Protein AF-A0A924E964-F1 (afdb_monomer_lite)

Foldseek 3Di:
DDVVVVVVLVVVVVVLCVVLVVVLVVLLVVLVVVLVVVCVVVVPPPPVVSVVSVVVSVVVSCVVSVVSSVVSVVVSVVVVCVVVVDDDPDPDD

Secondary structure (DSSP, 8-state):
--HHHHHHHHHHHHHHHHHHHHHHHHHHHHHHHHHHHHHHHTT---HHHHHHHHHHHHHHHHHHHHHHHHHHHHHHHHHHHHHTT--PPP---

Radius of gyration: 20.07 Å; chains: 1; bounding box: 39×34×53 Å

Structure (mmCIF, N/CA/C/O backbone):
data_AF-A0A924E964-F1
#
_entry.id   AF-A0A924E964-F1
#
loop_
_atom_site.group_PDB
_atom_site.id
_atom_site.type_symbol
_atom_site.label_atom_id
_atom_site.label_alt_id
_atom_site.label_comp_id
_atom_site.label_asym_id
_atom_site.label_entity_id
_atom_site.label_seq_id
_atom_site.pdbx_PDB_ins_code
_atom_site.Cartn_x
_atom_site.Cartn_y
_atom_site.Cartn_z
_atom_site.occupancy
_atom_site.B_iso_or_equiv
_atom_site.auth_seq_id
_atom_site.auth_comp_id
_atom_site.auth_asym_id
_atom_site.auth_atom_id
_atom_site.pdbx_PDB_model_num
ATOM 1 N N . MET A 1 1 ? 20.972 2.270 -25.662 1.00 54.31 1 MET A N 1
ATOM 2 C CA . MET A 1 1 ? 19.895 2.813 -24.812 1.00 54.31 1 MET A CA 1
ATOM 3 C C . MET A 1 1 ? 19.730 4.272 -25.182 1.00 54.31 1 MET A C 1
ATOM 5 O O . MET A 1 1 ? 20.542 5.092 -24.773 1.00 54.31 1 MET A O 1
ATOM 9 N N . SER A 1 2 ? 18.778 4.560 -26.062 1.00 77.62 2 SER A N 1
ATOM 10 C CA . SER A 1 2 ? 18.465 5.921 -26.495 1.00 77.62 2 SER A CA 1
ATOM 11 C C . SER A 1 2 ? 17.751 6.669 -25.362 1.00 77.62 2 SER A C 1
ATOM 13 O O . SER A 1 2 ? 17.049 6.054 -24.557 1.00 77.62 2 SER A O 1
ATOM 15 N N . THR A 1 3 ? 17.904 7.991 -25.278 1.00 81.75 3 THR A N 1
ATOM 16 C CA . THR A 1 3 ? 17.295 8.821 -24.217 1.00 81.75 3 THR A CA 1
ATOM 17 C C . THR A 1 3 ? 15.764 8.713 -24.189 1.00 81.75 3 THR A C 1
ATOM 19 O O . THR A 1 3 ? 15.155 8.793 -23.126 1.00 81.75 3 THR A O 1
ATOM 22 N N . GLU A 1 4 ? 15.151 8.465 -25.348 1.00 83.44 4 GLU A N 1
ATOM 23 C CA . GLU A 1 4 ? 13.719 8.180 -25.522 1.00 83.44 4 GLU A CA 1
ATOM 24 C C . GLU A 1 4 ? 13.256 6.928 -24.755 1.00 83.44 4 GLU A C 1
ATOM 26 O O . GLU A 1 4 ? 12.245 6.973 -24.060 1.00 83.44 4 GLU A O 1
ATOM 31 N N . THR A 1 5 ? 14.040 5.844 -24.780 1.00 80.38 5 THR A N 1
ATOM 32 C CA . THR A 1 5 ? 13.727 4.592 -24.074 1.00 80.38 5 THR A CA 1
ATOM 33 C C . THR A 1 5 ? 13.775 4.800 -22.560 1.00 80.38 5 THR A C 1
ATOM 35 O O . THR A 1 5 ? 12.937 4.296 -21.818 1.00 80.38 5 THR A O 1
ATOM 38 N N . LEU A 1 6 ? 14.741 5.598 -22.095 1.00 82.69 6 LEU A N 1
ATOM 39 C CA . LEU A 1 6 ? 14.880 5.980 -20.689 1.00 82.69 6 LEU A CA 1
ATOM 40 C C . LEU A 1 6 ? 13.663 6.779 -20.197 1.00 82.69 6 LEU A C 1
ATOM 42 O O . LEU A 1 6 ? 13.162 6.530 -19.100 1.00 82.69 6 LEU A O 1
ATOM 46 N N . LEU A 1 7 ? 13.170 7.707 -21.021 1.00 88.88 7 LEU A N 1
AT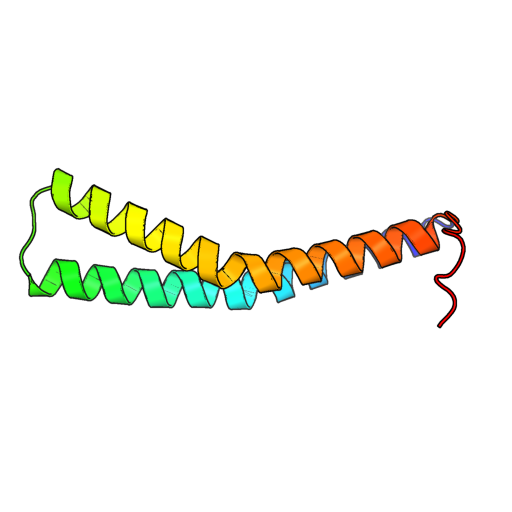OM 47 C CA . LEU A 1 7 ? 11.998 8.519 -20.703 1.00 88.88 7 LEU A CA 1
ATOM 48 C C . LEU A 1 7 ? 10.706 7.686 -20.685 1.00 88.88 7 LEU A C 1
ATOM 50 O O . LEU A 1 7 ? 9.881 7.870 -19.790 1.00 88.88 7 LEU A O 1
ATOM 54 N N . GLU A 1 8 ? 10.547 6.734 -21.609 1.00 87.38 8 GLU A N 1
ATOM 55 C CA . GLU A 1 8 ? 9.419 5.791 -21.601 1.00 87.38 8 GLU A CA 1
ATOM 56 C C . GLU A 1 8 ? 9.389 4.927 -20.336 1.00 87.38 8 GLU A C 1
ATOM 58 O O . GLU A 1 8 ? 8.338 4.800 -19.701 1.00 87.38 8 GLU A O 1
ATOM 63 N N . PHE A 1 9 ? 10.533 4.367 -19.929 1.00 85.31 9 PHE A N 1
ATOM 64 C CA . PHE A 1 9 ? 10.620 3.578 -18.698 1.00 85.31 9 PHE A CA 1
ATOM 65 C C . PHE A 1 9 ? 10.317 4.416 -17.456 1.00 85.31 9 PHE A C 1
ATOM 67 O O . PHE A 1 9 ? 9.599 3.952 -16.569 1.00 85.31 9 PHE A O 1
ATOM 74 N N . ALA A 1 10 ? 10.804 5.658 -17.400 1.00 85.81 10 ALA A N 1
ATOM 75 C CA . ALA A 1 10 ? 10.482 6.575 -16.311 1.00 85.81 10 ALA A CA 1
ATOM 76 C C . ALA A 1 10 ? 8.975 6.878 -16.250 1.00 85.81 10 ALA A C 1
ATOM 78 O O . ALA A 1 10 ? 8.378 6.841 -15.173 1.00 85.81 10 ALA A O 1
ATOM 79 N N . HIS A 1 11 ? 8.337 7.118 -17.400 1.00 90.56 11 HIS A N 1
ATOM 80 C CA . HIS A 1 11 ? 6.899 7.370 -17.474 1.00 90.56 11 HIS A CA 1
ATOM 81 C C . HIS A 1 11 ? 6.074 6.148 -17.044 1.00 90.56 11 HIS A C 1
ATOM 83 O O . HIS A 1 11 ? 5.169 6.272 -16.216 1.00 90.56 11 HIS A O 1
ATOM 89 N N . ARG A 1 12 ? 6.419 4.953 -17.542 1.00 86.81 12 ARG A N 1
ATOM 90 C CA . ARG A 1 12 ? 5.783 3.693 -17.123 1.00 86.81 12 ARG A CA 1
ATOM 91 C C . ARG A 1 12 ? 5.975 3.414 -15.638 1.00 86.81 12 ARG A C 1
ATOM 93 O O . ARG A 1 12 ? 5.014 3.029 -14.981 1.00 86.81 12 ARG A O 1
ATOM 100 N N . GLY A 1 13 ? 7.172 3.641 -15.100 1.00 85.81 13 GLY A N 1
ATOM 101 C CA . GLY A 1 13 ? 7.450 3.482 -13.673 1.00 85.81 13 GLY A CA 1
ATOM 102 C C . GLY A 1 13 ? 6.597 4.412 -12.810 1.00 85.81 13 GLY A C 1
ATOM 103 O O . GLY A 1 13 ? 6.033 3.979 -11.806 1.00 85.81 13 GLY A O 1
ATOM 104 N N . LEU A 1 14 ? 6.425 5.669 -13.235 1.00 88.19 14 LEU A N 1
ATOM 105 C CA . LEU A 1 14 ? 5.561 6.630 -12.548 1.00 88.19 14 LEU A CA 1
ATOM 106 C C . LEU A 1 14 ? 4.084 6.202 -12.587 1.00 88.19 14 LEU A C 1
ATOM 108 O O . LEU A 1 14 ? 3.398 6.249 -11.566 1.00 88.19 14 LEU A O 1
ATOM 112 N N . LEU A 1 15 ? 3.598 5.748 -13.747 1.00 89.31 15 LEU A N 1
ATOM 113 C CA . LEU A 1 15 ? 2.233 5.236 -13.900 1.00 89.31 15 LEU A CA 1
ATOM 114 C C . LEU A 1 15 ? 1.992 3.973 -13.077 1.00 89.31 15 LEU A C 1
ATOM 116 O O . LEU A 1 15 ? 0.927 3.834 -12.479 1.00 89.31 15 LEU A O 1
ATOM 120 N N . LEU A 1 16 ? 2.971 3.072 -13.012 1.00 86.31 16 LEU A N 1
ATOM 121 C CA . LEU A 1 16 ? 2.895 1.885 -12.174 1.00 86.31 16 LEU A CA 1
ATOM 122 C C . LEU A 1 16 ? 2.822 2.273 -10.698 1.00 86.31 16 LEU A C 1
ATOM 124 O O . LEU A 1 16 ? 1.945 1.788 -9.992 1.00 86.31 16 LEU A O 1
ATOM 128 N N . ALA A 1 17 ? 3.682 3.185 -10.239 1.00 85.00 17 ALA A N 1
ATOM 129 C CA . ALA A 1 17 ? 3.640 3.683 -8.866 1.00 85.00 17 ALA A CA 1
ATOM 130 C C . ALA A 1 17 ? 2.277 4.316 -8.532 1.00 85.00 17 ALA A C 1
ATOM 132 O O . ALA A 1 17 ? 1.729 4.087 -7.451 1.00 85.00 17 ALA A O 1
ATOM 133 N N . LEU A 1 18 ? 1.682 5.054 -9.473 1.00 86.56 18 LEU A N 1
ATOM 134 C CA . LEU A 1 18 ? 0.338 5.611 -9.325 1.00 86.56 18 LEU A CA 1
ATOM 135 C C . LEU A 1 18 ? -0.731 4.510 -9.221 1.00 86.56 18 LEU A C 1
ATOM 137 O O . LEU A 1 18 ? -1.537 4.513 -8.292 1.00 86.56 18 LEU A O 1
ATOM 141 N N . TRP A 1 19 ? -0.716 3.538 -10.132 1.00 84.75 19 TRP A N 1
ATOM 142 C CA . TRP A 1 19 ? -1.685 2.438 -10.161 1.00 84.75 19 TRP A CA 1
ATOM 143 C C . TRP A 1 19 ? -1.587 1.502 -8.962 1.00 84.75 19 TRP A C 1
ATOM 145 O O . TRP A 1 19 ? -2.600 0.994 -8.498 1.00 84.75 19 TRP A O 1
ATOM 155 N N . VAL A 1 20 ? -0.378 1.283 -8.456 1.00 83.69 20 VAL A N 1
ATOM 156 C CA . VAL A 1 20 ? -0.094 0.414 -7.311 1.00 83.69 20 VAL A CA 1
ATOM 157 C C . VAL A 1 20 ? -0.410 1.123 -5.988 1.00 83.69 20 VAL A C 1
ATOM 159 O O . VAL A 1 20 ? -0.896 0.500 -5.037 1.00 83.69 20 VAL A O 1
ATOM 162 N N . SER A 1 21 ? -0.193 2.440 -5.918 1.00 81.75 21 SER A N 1
ATOM 163 C CA . SER A 1 21 ? -0.527 3.228 -4.728 1.00 81.75 21 SER A CA 1
ATOM 164 C C . SER A 1 21 ? -2.031 3.451 -4.567 1.00 81.75 21 SER A C 1
ATOM 166 O O . SER A 1 21 ? -2.508 3.394 -3.440 1.00 81.75 21 SER A O 1
ATOM 168 N N . LEU A 1 22 ? -2.801 3.618 -5.647 1.00 85.88 22 LEU A N 1
ATOM 169 C CA . LEU A 1 22 ? -4.259 3.809 -5.596 1.00 85.88 22 LEU A CA 1
ATOM 170 C C . LEU A 1 22 ? -5.022 2.779 -4.728 1.00 85.88 22 LEU A C 1
ATOM 172 O O . LEU A 1 22 ? -5.692 3.196 -3.779 1.00 85.88 22 LEU A O 1
ATOM 176 N N . PRO A 1 23 ? -4.936 1.456 -4.980 1.00 80.12 23 PRO A N 1
ATOM 177 C CA . PRO A 1 23 ? -5.640 0.453 -4.180 1.00 80.12 23 PRO A CA 1
ATOM 178 C C . PRO A 1 23 ? -5.096 0.374 -2.749 1.00 80.12 23 PRO A C 1
ATOM 180 O O . PRO A 1 23 ? -5.857 0.154 -1.809 1.00 80.12 23 PRO A O 1
ATOM 183 N N . THR A 1 24 ? -3.798 0.615 -2.567 1.00 81.56 24 THR A N 1
ATOM 184 C CA . THR A 1 24 ? -3.146 0.624 -1.251 1.00 81.56 24 THR A CA 1
ATOM 185 C C . THR A 1 24 ? -3.644 1.783 -0.388 1.00 81.56 24 THR A C 1
ATOM 187 O O . THR A 1 24 ? -4.002 1.589 0.772 1.00 81.56 24 THR A O 1
ATOM 190 N N . VAL A 1 25 ? -3.725 2.985 -0.962 1.00 84.50 25 VAL A N 1
ATOM 191 C CA . VAL A 1 25 ? -4.244 4.187 -0.301 1.00 84.50 25 VAL A CA 1
ATOM 192 C C . VAL A 1 25 ? -5.732 4.028 -0.002 1.00 84.50 25 VAL A C 1
ATOM 194 O O . VAL A 1 25 ? -6.165 4.365 1.098 1.00 84.50 25 VAL A O 1
ATOM 197 N N . ALA A 1 26 ? -6.511 3.460 -0.927 1.00 86.06 26 ALA A N 1
ATOM 198 C CA . ALA A 1 26 ? -7.922 3.166 -0.695 1.00 86.06 26 ALA A CA 1
ATOM 199 C C . ALA A 1 26 ? -8.120 2.171 0.463 1.00 86.06 26 ALA A C 1
ATOM 201 O O . ALA A 1 26 ? -8.923 2.427 1.360 1.00 86.06 26 ALA A O 1
ATOM 202 N N . ALA A 1 27 ? -7.354 1.076 0.500 1.00 83.94 27 ALA A N 1
ATOM 203 C CA . ALA A 1 27 ? -7.397 0.107 1.595 1.00 83.94 27 ALA A CA 1
ATOM 204 C C . ALA A 1 27 ? -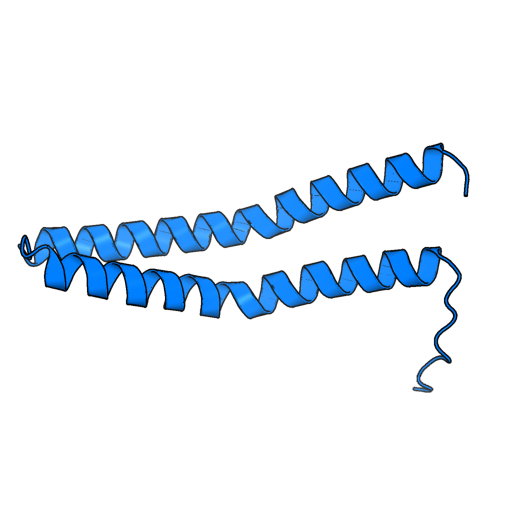7.004 0.740 2.941 1.00 83.94 27 ALA A C 1
ATOM 206 O O . ALA A 1 27 ? -7.681 0.527 3.949 1.00 83.94 27 ALA A O 1
ATOM 207 N N . ALA A 1 28 ? -5.955 1.569 2.952 1.00 82.62 28 ALA A N 1
ATOM 208 C CA . ALA A 1 28 ? -5.528 2.311 4.134 1.00 82.62 28 ALA A CA 1
ATOM 209 C C . ALA A 1 28 ? -6.607 3.284 4.633 1.00 82.62 28 ALA A C 1
ATOM 211 O O . ALA A 1 28 ? -6.859 3.358 5.835 1.00 82.62 28 ALA A O 1
ATOM 212 N N . ALA A 1 29 ? -7.272 3.994 3.718 1.00 86.12 29 ALA A N 1
ATOM 213 C CA . ALA A 1 29 ? -8.352 4.916 4.043 1.00 86.12 29 ALA A CA 1
ATOM 214 C C . ALA A 1 29 ? -9.561 4.185 4.645 1.00 86.12 29 ALA A C 1
ATOM 216 O O . ALA A 1 29 ? -10.050 4.587 5.698 1.00 86.12 29 ALA A O 1
ATOM 217 N N . VAL A 1 30 ? -10.008 3.085 4.029 1.00 86.88 30 VAL A N 1
ATOM 218 C CA . VAL A 1 30 ? -11.137 2.278 4.528 1.00 86.88 30 VAL A CA 1
ATOM 219 C C . VAL A 1 30 ? -10.843 1.722 5.918 1.00 86.88 30 VAL A C 1
ATOM 221 O O . VAL A 1 30 ? -11.666 1.862 6.824 1.00 86.88 30 VAL A O 1
ATOM 224 N N . ALA A 1 31 ? -9.658 1.138 6.112 1.00 83.62 31 ALA A N 1
ATOM 225 C CA . ALA A 1 31 ? -9.250 0.642 7.419 1.00 83.62 31 ALA A CA 1
ATOM 226 C C . ALA A 1 31 ? -9.203 1.782 8.446 1.00 83.62 31 ALA A C 1
ATOM 228 O O . ALA A 1 31 ? -9.815 1.663 9.506 1.00 83.62 31 ALA A O 1
ATOM 229 N N . GLY A 1 32 ? -8.559 2.905 8.103 1.00 82.62 32 GLY A N 1
ATOM 230 C CA . GLY A 1 32 ? -8.472 4.116 8.923 1.00 82.62 32 GLY A CA 1
ATOM 231 C C . GLY A 1 32 ? -9.833 4.609 9.410 1.00 82.62 32 GLY A C 1
ATOM 232 O O . GLY A 1 32 ? -10.011 4.865 10.602 1.00 82.62 32 GLY A O 1
ATOM 233 N N . VAL A 1 33 ? -10.809 4.677 8.502 1.00 85.88 33 VAL A N 1
ATOM 234 C CA . VAL A 1 33 ? -12.192 5.062 8.811 1.00 85.88 33 VAL A CA 1
ATOM 235 C C . VAL A 1 33 ? -12.857 4.049 9.742 1.00 85.88 33 VAL A C 1
ATOM 237 O O . VAL A 1 33 ? -13.471 4.458 10.725 1.00 85.88 33 VAL A O 1
ATOM 240 N N . ALA A 1 34 ? -12.709 2.744 9.493 1.00 85.25 34 ALA A N 1
ATOM 241 C CA . ALA A 1 34 ? -13.296 1.709 10.345 1.00 85.25 34 ALA A CA 1
ATOM 242 C C . ALA A 1 34 ? -12.799 1.807 11.799 1.00 85.25 34 ALA A C 1
ATOM 244 O O . ALA A 1 34 ? -13.589 1.734 12.739 1.00 85.25 34 ALA A O 1
ATOM 245 N N . ILE A 1 35 ? -11.501 2.047 11.996 1.00 79.38 35 ILE A N 1
ATOM 246 C CA . ILE A 1 35 ? -10.913 2.196 13.337 1.00 79.38 35 ILE A CA 1
ATOM 247 C C . ILE A 1 35 ? -11.364 3.492 13.991 1.00 79.38 35 ILE A C 1
ATOM 249 O O . ILE A 1 35 ? -11.661 3.491 15.181 1.00 79.38 35 ILE A O 1
ATOM 253 N N . ALA A 1 36 ? -11.420 4.594 13.236 1.00 81.75 36 ALA A N 1
ATOM 254 C CA . ALA A 1 36 ? -11.920 5.864 13.749 1.00 81.75 36 ALA A CA 1
ATOM 255 C C . ALA A 1 36 ? -13.370 5.723 14.236 1.00 81.75 36 ALA A C 1
ATOM 257 O O . ALA A 1 36 ? -13.712 6.254 15.291 1.00 81.75 36 ALA A O 1
ATOM 258 N N . LEU A 1 37 ? -14.188 4.940 13.522 1.00 86.12 37 LEU A N 1
ATOM 259 C CA . LEU A 1 37 ? -15.549 4.610 13.933 1.00 86.12 37 LEU A CA 1
ATOM 260 C C . LEU A 1 37 ? -15.568 3.820 15.249 1.00 86.12 37 LEU A C 1
ATOM 262 O O . LEU A 1 37 ? -16.278 4.204 16.171 1.00 86.12 37 LEU A O 1
ATOM 266 N N . ILE A 1 38 ? -14.743 2.772 15.368 1.00 81.88 38 ILE A N 1
ATOM 267 C CA . ILE A 1 38 ? -14.636 1.944 16.585 1.00 81.88 38 ILE A CA 1
ATOM 268 C C . ILE A 1 38 ? -14.149 2.775 17.781 1.00 81.88 38 ILE A C 1
ATOM 270 O O . ILE A 1 38 ? -14.677 2.644 18.889 1.00 81.88 38 ILE A O 1
ATOM 274 N N . GLN A 1 39 ? -13.164 3.653 17.569 1.00 71.12 39 GLN A N 1
ATOM 275 C CA . GLN A 1 39 ? -12.672 4.568 18.602 1.00 71.12 39 GLN A CA 1
ATOM 276 C C . GLN A 1 39 ? -13.769 5.549 19.042 1.00 71.12 39 GLN A C 1
ATOM 278 O O . GLN A 1 39 ? -13.931 5.774 20.240 1.00 71.12 39 GLN A O 1
ATOM 283 N N . ALA A 1 40 ? -14.562 6.073 18.100 1.00 81.25 40 ALA A N 1
ATOM 284 C CA . ALA A 1 40 ? -15.655 6.999 18.384 1.00 81.25 40 ALA A CA 1
ATOM 285 C C . ALA A 1 40 ? -16.824 6.340 19.136 1.00 81.25 40 ALA A C 1
ATOM 287 O O . ALA A 1 40 ? -17.324 6.912 20.103 1.00 81.25 40 ALA A O 1
ATOM 288 N N . THR A 1 41 ? -17.249 5.134 18.741 1.00 82.25 41 THR A N 1
ATOM 289 C CA . THR A 1 41 ? -18.388 4.443 19.373 1.00 82.25 41 THR A CA 1
ATOM 290 C C . THR A 1 41 ? -18.069 3.911 20.766 1.00 82.25 41 THR A C 1
ATOM 292 O O . THR A 1 41 ? -18.963 3.825 21.601 1.00 82.25 41 THR A O 1
ATOM 295 N N . THR A 1 42 ? -16.807 3.566 21.036 1.00 80.62 42 THR A N 1
ATOM 296 C CA . THR A 1 42 ? -16.391 2.959 22.317 1.00 80.62 42 THR A CA 1
ATOM 297 C C . THR A 1 42 ? -16.004 4.004 23.374 1.00 80.62 42 THR A C 1
ATOM 299 O O . THR A 1 42 ? -15.692 3.646 24.503 1.00 80.62 42 THR A O 1
ATOM 302 N N . GLN A 1 43 ? -16.007 5.300 23.029 1.00 73.25 43 GLN A N 1
ATOM 303 C CA . GLN A 1 43 ? -15.599 6.405 23.917 1.00 73.25 43 GLN A CA 1
ATOM 304 C C . GLN A 1 43 ? -14.205 6.219 24.558 1.00 73.25 43 GLN A C 1
ATOM 306 O O . GLN A 1 43 ? -13.911 6.770 25.617 1.00 73.25 43 GLN A O 1
ATOM 311 N N . LEU A 1 44 ? -13.315 5.467 23.904 1.00 67.56 44 LEU A N 1
ATOM 312 C CA . LEU A 1 44 ? -11.934 5.264 24.344 1.00 67.56 44 LEU A CA 1
ATOM 313 C C . LEU A 1 44 ? -11.109 6.521 24.022 1.00 67.56 44 LEU A C 1
ATOM 315 O O . LEU A 1 44 ? -10.483 6.616 22.970 1.00 67.56 44 LEU A O 1
ATOM 319 N N . GLN A 1 45 ? -11.122 7.499 24.932 1.00 60.69 45 GLN A N 1
ATOM 320 C CA . GLN A 1 45 ? -10.267 8.700 24.891 1.00 60.69 45 GLN A CA 1
ATOM 321 C C . GLN A 1 45 ? -8.896 8.497 25.558 1.00 60.69 45 GLN A C 1
ATOM 323 O O . GLN A 1 45 ? -8.117 9.441 25.682 1.00 60.69 45 GLN A O 1
ATOM 328 N N . ASP A 1 46 ? -8.577 7.274 25.978 1.00 74.75 46 ASP A N 1
ATOM 329 C CA . ASP A 1 46 ? -7.283 6.959 26.571 1.00 74.75 46 ASP A CA 1
ATOM 330 C C . ASP A 1 46 ? -6.210 6.874 25.469 1.00 74.75 46 ASP A C 1
ATOM 332 O O . ASP A 1 46 ? -6.235 5.972 24.619 1.00 74.75 46 ASP A O 1
ATOM 336 N N . GLN A 1 47 ? -5.284 7.844 25.445 1.00 61.09 47 GLN A N 1
ATOM 337 C CA . GLN A 1 47 ? -4.281 7.984 24.378 1.00 61.09 47 GLN A CA 1
ATOM 338 C C . GLN A 1 47 ? -3.458 6.705 24.171 1.00 61.09 47 GLN A C 1
ATOM 340 O O . GLN A 1 47 ? -3.090 6.391 23.039 1.00 61.09 47 GLN A O 1
ATOM 345 N N . THR A 1 48 ? -3.218 5.935 25.233 1.00 79.19 48 THR A N 1
ATOM 346 C CA . THR A 1 48 ? -2.424 4.7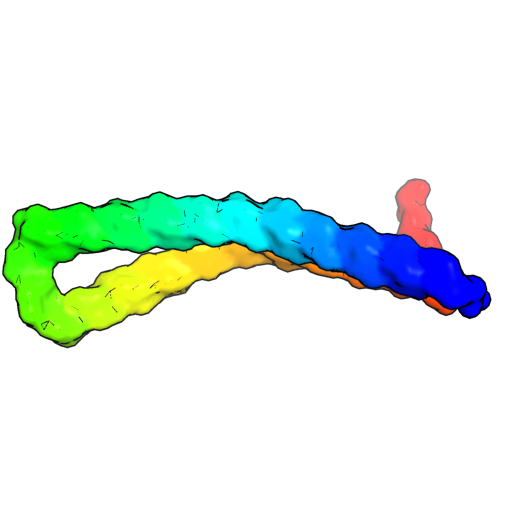01 25.180 1.00 79.19 48 THR A CA 1
ATOM 347 C C . THR A 1 48 ? -3.132 3.605 24.380 1.00 79.19 48 THR A C 1
ATOM 349 O O . THR A 1 48 ? -2.530 2.981 23.505 1.00 79.19 48 THR A O 1
ATOM 352 N N . ALA A 1 49 ? -4.434 3.407 24.614 1.00 76.56 49 ALA A N 1
ATOM 353 C CA . ALA A 1 49 ? -5.232 2.418 23.891 1.00 76.56 49 ALA A CA 1
ATOM 354 C C . ALA A 1 49 ? -5.436 2.834 22.425 1.00 76.56 49 ALA A C 1
ATOM 356 O O . ALA A 1 49 ? -5.254 2.022 21.514 1.00 76.56 49 ALA A O 1
ATOM 357 N N . GLY A 1 50 ? -5.733 4.117 22.177 1.00 74.25 50 GLY A N 1
ATOM 358 C CA . GLY A 1 50 ? -5.895 4.657 20.824 1.00 74.25 50 GLY A CA 1
ATOM 359 C C . GLY A 1 50 ? -4.647 4.490 19.945 1.00 74.25 50 GLY A C 1
ATOM 360 O O . GLY A 1 50 ? -4.772 4.203 18.750 1.00 74.25 50 GLY A O 1
ATOM 361 N N . GLN A 1 51 ? -3.451 4.607 20.534 1.00 79.44 51 GLN A N 1
ATOM 362 C CA . GLN A 1 51 ? -2.172 4.406 19.846 1.00 79.44 51 GLN A CA 1
ATOM 363 C C . GLN A 1 51 ? -1.959 2.939 19.435 1.00 79.44 51 GLN A C 1
ATOM 365 O O . GLN A 1 51 ? -1.547 2.670 18.306 1.00 79.44 51 GLN A O 1
ATOM 370 N N . VAL A 1 52 ? -2.288 1.984 20.316 1.00 84.44 52 VAL A N 1
ATOM 371 C CA . VAL A 1 52 ? -2.166 0.541 20.035 1.00 84.44 52 VAL A CA 1
ATOM 372 C C . VAL A 1 52 ? -3.123 0.115 18.923 1.00 84.44 52 VAL A C 1
ATOM 374 O O . VAL A 1 52 ? -2.703 -0.553 17.978 1.00 84.44 52 VAL A O 1
ATOM 377 N N . PHE A 1 53 ? -4.387 0.552 18.969 1.00 78.25 53 PHE A N 1
ATOM 378 C CA . PHE A 1 53 ? -5.354 0.252 17.907 1.00 78.25 53 PHE A CA 1
ATOM 379 C C . PHE A 1 53 ? -4.910 0.796 16.546 1.00 78.25 53 PHE A C 1
ATOM 381 O O . PHE A 1 53 ? -5.031 0.099 15.538 1.00 78.25 53 PHE A O 1
ATOM 388 N N . LYS A 1 54 ? -4.342 2.009 16.510 1.00 77.06 54 LYS A N 1
ATOM 389 C CA . LYS A 1 54 ? -3.767 2.582 15.282 1.00 77.06 54 LYS A CA 1
ATOM 390 C C . LYS A 1 54 ? -2.576 1.775 14.758 1.00 77.06 54 LYS A C 1
ATOM 392 O O . LYS A 1 54 ? -2.451 1.624 13.545 1.00 77.06 54 LYS A O 1
ATOM 397 N N . LEU A 1 55 ? -1.727 1.236 15.636 1.00 84.81 55 LEU A N 1
ATOM 398 C CA . LEU A 1 55 ? -0.590 0.404 15.231 1.00 84.81 55 LEU A CA 1
ATOM 399 C C . LEU A 1 55 ? -1.050 -0.930 14.627 1.00 84.81 55 LEU A C 1
ATOM 401 O O . LEU A 1 55 ? -0.621 -1.279 13.531 1.00 84.81 55 LEU A O 1
ATOM 405 N N . ILE A 1 56 ? -1.959 -1.644 15.302 1.00 85.31 56 ILE A N 1
ATOM 406 C CA . ILE A 1 56 ? -2.513 -2.924 14.819 1.00 85.31 56 ILE A CA 1
ATOM 407 C C . ILE A 1 56 ? -3.152 -2.738 13.444 1.00 85.31 56 ILE A C 1
ATOM 409 O O . ILE A 1 56 ? -2.943 -3.531 12.530 1.00 85.31 56 ILE A O 1
ATOM 413 N N . ALA A 1 57 ? -3.895 -1.652 13.285 1.00 82.06 57 ALA A N 1
ATOM 414 C CA . ALA A 1 57 ? -4.481 -1.270 12.022 1.00 82.06 57 ALA A CA 1
ATOM 415 C C . ALA A 1 57 ? -3.469 -0.994 10.911 1.00 82.06 57 ALA A C 1
ATOM 417 O O . ALA A 1 57 ? -3.633 -1.500 9.803 1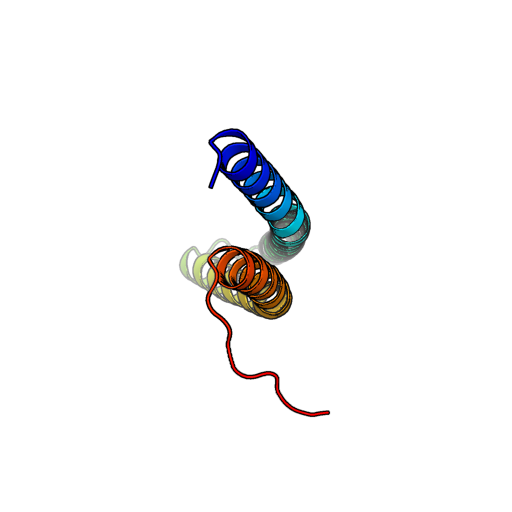.00 82.06 57 ALA A O 1
ATOM 418 N N . ALA A 1 58 ? -2.429 -0.207 11.193 1.00 82.75 58 ALA A N 1
ATOM 419 C CA . ALA A 1 58 ? -1.365 0.049 10.231 1.00 82.75 58 ALA A CA 1
ATOM 420 C C . ALA A 1 58 ? -0.693 -1.267 9.810 1.00 82.75 58 ALA A C 1
ATOM 422 O O . ALA A 1 58 ? -0.506 -1.503 8.619 1.00 82.75 58 ALA A O 1
ATOM 423 N N . CYS A 1 59 ? -0.421 -2.166 10.762 1.00 86.19 59 CYS A N 1
ATOM 424 C CA . CYS A 1 59 ? 0.092 -3.504 10.478 1.00 86.19 59 CYS A CA 1
ATOM 425 C C . CYS A 1 59 ? -0.870 -4.330 9.613 1.00 86.19 59 CYS A C 1
ATOM 427 O O . CYS A 1 59 ? -0.419 -4.976 8.672 1.00 86.19 59 CYS A O 1
ATOM 429 N N . ALA A 1 60 ? -2.178 -4.294 9.881 1.00 84.56 60 ALA A N 1
ATOM 430 C CA . ALA A 1 60 ? -3.175 -5.013 9.091 1.00 84.56 60 ALA A CA 1
ATOM 431 C C . ALA A 1 60 ? -3.247 -4.487 7.649 1.00 84.56 60 ALA A C 1
ATOM 433 O O . ALA A 1 60 ? -3.211 -5.270 6.705 1.00 84.56 60 ALA A O 1
ATOM 434 N N . VAL A 1 61 ? -3.277 -3.165 7.465 1.00 83.75 61 VAL A N 1
ATOM 435 C CA . VAL A 1 61 ? -3.248 -2.529 6.138 1.00 83.75 61 VAL A CA 1
ATOM 436 C C . VAL A 1 61 ? -1.973 -2.894 5.388 1.00 83.75 61 VAL A C 1
ATOM 438 O O . VAL A 1 61 ? -2.042 -3.259 4.215 1.00 83.75 61 VAL A O 1
ATOM 441 N N . LEU A 1 62 ? -0.814 -2.832 6.051 1.00 82.25 62 LEU A N 1
ATOM 442 C CA . LEU A 1 62 ? 0.466 -3.224 5.461 1.00 82.25 62 LEU A CA 1
ATOM 443 C C . LEU A 1 62 ? 0.476 -4.706 5.077 1.00 82.25 62 LEU A C 1
ATOM 445 O O . LEU A 1 62 ? 0.881 -5.033 3.970 1.00 82.25 62 LEU A O 1
ATOM 449 N N . ALA A 1 63 ? -0.022 -5.598 5.934 1.00 84.88 63 ALA A N 1
ATOM 450 C CA . ALA A 1 63 ? -0.091 -7.029 5.643 1.00 84.88 63 ALA A CA 1
ATOM 451 C C . ALA A 1 63 ? -1.016 -7.339 4.454 1.00 84.88 63 ALA A C 1
ATOM 453 O O . ALA A 1 63 ? -0.660 -8.135 3.589 1.00 84.88 63 ALA A O 1
ATOM 454 N N . LEU A 1 64 ? -2.174 -6.676 4.378 1.00 81.50 64 LEU A N 1
ATOM 455 C CA . LEU A 1 64 ? -3.120 -6.828 3.268 1.00 81.50 64 LEU A CA 1
ATOM 456 C C . LEU A 1 64 ? -2.565 -6.268 1.951 1.00 81.50 64 LEU A C 1
ATOM 458 O O . LEU A 1 64 ? -2.796 -6.844 0.890 1.00 81.50 64 LEU A O 1
ATOM 462 N N . SER A 1 65 ? -1.824 -5.159 2.008 1.00 80.12 65 SER A N 1
ATOM 463 C CA . SER A 1 65 ? -1.240 -4.520 0.821 1.00 80.12 65 SER A CA 1
ATOM 464 C C . SER A 1 65 ? 0.078 -5.158 0.364 1.00 80.12 65 SER A C 1
ATOM 466 O O . SER A 1 65 ? 0.404 -5.088 -0.822 1.00 80.12 65 SER A O 1
ATOM 468 N N . ALA A 1 66 ? 0.809 -5.843 1.250 1.00 81.62 66 ALA A N 1
ATOM 469 C CA . ALA A 1 66 ? 2.132 -6.403 0.970 1.00 81.62 66 ALA A CA 1
ATOM 470 C C . ALA A 1 66 ? 2.160 -7.368 -0.227 1.00 81.62 66 ALA A C 1
ATOM 472 O O . ALA A 1 66 ? 3.070 -7.286 -1.054 1.00 81.62 66 ALA A O 1
ATOM 473 N N . GLY A 1 67 ? 1.164 -8.254 -0.352 1.00 81.62 67 GLY A N 1
ATOM 474 C CA . GLY A 1 67 ? 1.135 -9.257 -1.423 1.00 81.62 67 GLY A CA 1
ATOM 475 C C . GLY A 1 67 ? 1.060 -8.638 -2.822 1.00 81.62 67 GLY A C 1
ATOM 476 O O . GLY A 1 67 ? 1.790 -9.038 -3.727 1.00 81.62 67 GLY A O 1
ATOM 477 N N . TRP A 1 68 ? 0.215 -7.621 -2.996 1.00 76.75 68 TRP A N 1
ATOM 478 C CA . TRP A 1 68 ? -0.000 -6.997 -4.302 1.00 76.75 68 TRP A CA 1
ATOM 479 C C . TRP A 1 68 ? 1.079 -5.959 -4.644 1.00 76.75 68 TRP A C 1
ATOM 481 O O . TRP A 1 68 ? 1.575 -5.934 -5.776 1.00 76.75 68 TRP A O 1
ATOM 491 N N . LEU A 1 69 ? 1.498 -5.146 -3.665 1.00 79.75 69 LEU A N 1
ATOM 492 C CA . LEU A 1 69 ? 2.597 -4.186 -3.827 1.00 79.75 69 LEU A CA 1
ATOM 493 C C . LEU A 1 69 ? 3.885 -4.895 -4.261 1.00 79.75 69 LEU A C 1
ATOM 495 O O . LEU A 1 69 ? 4.515 -4.495 -5.240 1.00 79.75 69 LEU A O 1
ATOM 499 N N . GLY A 1 70 ? 4.245 -5.973 -3.556 1.00 81.88 70 GLY A N 1
ATOM 500 C CA . GLY A 1 70 ? 5.466 -6.729 -3.817 1.00 81.88 70 GLY A CA 1
ATOM 501 C C . GLY A 1 70 ? 5.491 -7.322 -5.221 1.00 81.88 70 GLY A C 1
ATOM 502 O O . 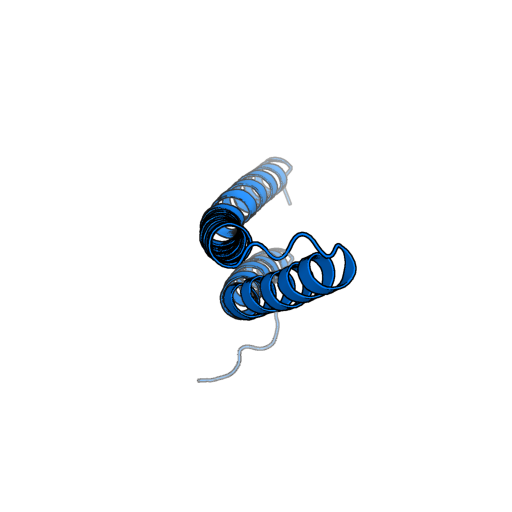GLY A 1 70 ? 6.469 -7.138 -5.942 1.00 81.88 70 GLY A O 1
ATOM 503 N N . LEU A 1 71 ? 4.398 -7.964 -5.647 1.00 82.94 71 LEU A N 1
ATOM 504 C CA . LEU A 1 71 ? 4.317 -8.576 -6.975 1.00 82.94 71 LEU A CA 1
ATOM 505 C C . LEU A 1 71 ? 4.419 -7.534 -8.100 1.00 82.94 71 LEU A C 1
ATOM 507 O O . LEU A 1 71 ? 5.101 -7.760 -9.096 1.00 82.94 71 LEU A O 1
ATOM 511 N N . SER A 1 72 ? 3.789 -6.371 -7.926 1.00 83.12 72 SER A N 1
ATOM 512 C CA . SER A 1 72 ? 3.797 -5.305 -8.935 1.00 83.12 72 SER A CA 1
ATOM 513 C C . SER A 1 72 ? 5.187 -4.688 -9.117 1.00 83.12 72 SER A C 1
ATOM 515 O O . SER A 1 72 ? 5.623 -4.468 -10.245 1.00 83.12 72 SER A O 1
ATOM 517 N N . VAL A 1 73 ? 5.904 -4.452 -8.013 1.00 83.75 73 VAL A N 1
ATOM 518 C CA . VAL A 1 73 ? 7.275 -3.920 -8.040 1.00 83.75 73 VAL A CA 1
ATOM 519 C C . VAL A 1 73 ? 8.255 -4.947 -8.610 1.00 83.75 73 VAL A C 1
ATOM 521 O O . VAL A 1 73 ? 9.102 -4.586 -9.423 1.00 83.75 73 VAL A O 1
ATOM 524 N N . LEU A 1 74 ? 8.124 -6.224 -8.232 1.00 86.62 74 LEU A N 1
ATOM 525 C CA . LEU A 1 74 ? 8.974 -7.301 -8.751 1.00 86.62 74 LEU A CA 1
ATOM 526 C C . LEU A 1 74 ? 8.807 -7.492 -10.261 1.00 86.62 74 LEU A C 1
ATOM 528 O O . LEU A 1 74 ? 9.806 -7.612 -10.962 1.00 86.62 74 LEU A O 1
ATOM 532 N N . ASN A 1 75 ? 7.572 -7.457 -10.770 1.00 85.81 75 ASN A N 1
ATOM 533 C CA . ASN A 1 75 ? 7.311 -7.572 -12.207 1.00 85.81 75 ASN A CA 1
ATOM 534 C C . ASN A 1 75 ? 7.976 -6.439 -13.004 1.00 85.81 75 ASN A C 1
ATOM 536 O O . ASN A 1 75 ? 8.587 -6.687 -14.038 1.00 85.81 75 ASN A O 1
ATOM 540 N N . PHE A 1 76 ? 7.905 -5.204 -12.504 1.00 84.62 76 PHE A N 1
ATOM 541 C CA . PHE A 1 76 ? 8.556 -4.061 -13.146 1.00 84.62 76 PHE A CA 1
ATOM 542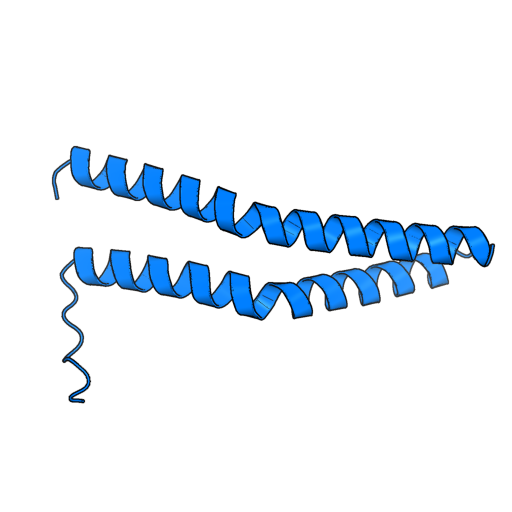 C C . PHE A 1 76 ? 10.082 -4.126 -13.068 1.00 84.62 76 PHE A C 1
ATOM 544 O O . PHE A 1 76 ? 10.767 -3.797 -14.036 1.00 84.62 76 PHE A O 1
ATOM 551 N N . ALA A 1 77 ? 10.622 -4.586 -11.937 1.00 84.50 77 ALA A N 1
ATOM 552 C CA . ALA A 1 77 ? 12.053 -4.809 -11.786 1.00 84.50 77 ALA A CA 1
ATOM 553 C C . ALA A 1 77 ? 12.568 -5.882 -12.763 1.00 84.50 77 ALA A C 1
ATOM 555 O O . ALA A 1 77 ? 13.618 -5.681 -13.369 1.00 84.50 77 ALA A O 1
ATOM 556 N N . ASP A 1 78 ? 11.822 -6.975 -12.966 1.00 86.12 78 ASP A N 1
ATOM 557 C CA . ASP A 1 78 ? 12.156 -8.016 -13.950 1.00 86.12 78 ASP A CA 1
ATOM 558 C C . ASP A 1 78 ? 12.108 -7.473 -15.388 1.00 86.12 78 ASP A C 1
ATOM 560 O O . ASP A 1 78 ? 13.017 -7.718 -16.182 1.00 86.12 78 ASP A O 1
ATOM 564 N N . GLU A 1 79 ? 11.099 -6.659 -15.714 1.00 85.06 79 GLU A N 1
ATOM 565 C CA . GLU A 1 79 ? 10.957 -6.023 -17.029 1.00 85.06 79 GLU A CA 1
ATOM 566 C C . GLU A 1 79 ? 12.125 -5.062 -17.328 1.00 85.06 79 GLU A C 1
ATOM 568 O O . GLU A 1 79 ? 12.717 -5.119 -18.410 1.00 85.06 79 GLU A O 1
ATOM 573 N N . MET A 1 80 ? 12.539 -4.245 -16.349 1.00 84.38 80 MET A N 1
ATOM 574 C CA . MET A 1 80 ? 13.722 -3.381 -16.473 1.00 84.38 80 MET A CA 1
ATOM 575 C C . MET A 1 80 ? 15.026 -4.181 -16.578 1.00 84.38 80 MET A C 1
ATOM 577 O O . MET A 1 80 ? 15.892 -3.841 -17.386 1.00 84.38 80 MET A O 1
ATOM 581 N N . LEU A 1 81 ? 15.188 -5.240 -15.779 1.00 85.69 81 LEU A N 1
ATOM 582 C CA . LEU A 1 81 ? 16.405 -6.054 -15.760 1.00 85.69 81 LEU A CA 1
ATOM 583 C C . LEU A 1 81 ? 16.601 -6.812 -17.082 1.00 85.69 81 LEU A C 1
ATOM 585 O O . LEU A 1 81 ? 17.711 -6.863 -17.616 1.00 85.69 81 LEU A O 1
ATOM 589 N N . ARG A 1 82 ? 15.510 -7.332 -17.653 1.00 83.56 82 ARG A N 1
ATOM 590 C CA . ARG A 1 82 ? 15.489 -7.949 -18.986 1.00 83.56 82 ARG A CA 1
ATOM 591 C C . ARG A 1 82 ? 15.824 -6.945 -20.081 1.00 83.56 82 ARG A C 1
ATOM 593 O O . ARG A 1 82 ? 16.636 -7.245 -20.956 1.00 83.56 82 ARG A O 1
ATOM 600 N N . ALA A 1 83 ? 15.260 -5.739 -20.010 1.00 77.75 83 ALA A N 1
ATOM 601 C CA . ALA A 1 83 ? 15.568 -4.664 -20.950 1.00 77.75 83 ALA A CA 1
ATOM 602 C C . ALA A 1 83 ? 17.038 -4.210 -20.870 1.00 77.75 83 ALA A C 1
ATOM 604 O O . ALA A 1 83 ? 17.619 -3.829 -21.885 1.00 77.75 83 ALA A O 1
ATOM 605 N N . ALA A 1 84 ? 17.666 -4.298 -19.693 1.00 78.12 84 ALA A N 1
ATOM 606 C CA . ALA A 1 84 ? 19.076 -3.973 -19.486 1.00 78.12 84 ALA A CA 1
ATOM 607 C C . ALA A 1 84 ? 20.060 -4.998 -20.097 1.00 78.12 84 ALA A C 1
ATOM 609 O O . ALA A 1 84 ? 21.268 -4.769 -20.067 1.00 78.12 84 ALA A O 1
ATOM 610 N N . GLY A 1 85 ? 19.574 -6.101 -20.681 1.00 72.19 85 GLY A N 1
ATOM 611 C CA . GLY A 1 85 ? 20.410 -7.106 -21.346 1.00 72.19 85 GLY A CA 1
ATOM 612 C C . GLY A 1 85 ? 20.919 -8.216 -20.424 1.00 72.19 85 GLY A C 1
ATOM 613 O O . GLY A 1 85 ? 21.765 -9.011 -20.834 1.00 72.19 85 GLY A O 1
ATOM 614 N N . PHE A 1 86 ? 20.401 -8.309 -19.196 1.00 66.00 86 PHE A N 1
ATOM 615 C CA . PHE A 1 86 ? 20.691 -9.434 -18.315 1.00 66.00 86 PHE A CA 1
ATOM 616 C C . PHE A 1 86 ? 19.850 -10.651 -18.731 1.00 66.00 86 PHE A C 1
ATOM 618 O O . PHE A 1 86 ? 18.673 -10.776 -18.393 1.00 66.00 86 PHE A O 1
ATOM 625 N N . HIS A 1 87 ? 20.459 -11.557 -19.495 1.00 65.44 87 HIS A N 1
ATOM 626 C CA . HIS A 1 87 ? 19.880 -12.850 -19.848 1.00 65.44 87 HIS A CA 1
ATOM 627 C C . HIS A 1 87 ? 20.018 -13.829 -18.663 1.00 65.44 87 HIS A C 1
ATOM 629 O O . HIS A 1 87 ? 20.992 -14.572 -18.542 1.00 65.44 87 HIS A O 1
ATOM 635 N N . ALA A 1 88 ? 19.044 -13.876 -17.754 1.00 64.50 88 ALA A N 1
ATOM 636 C CA . ALA A 1 88 ? 18.936 -15.056 -16.896 1.00 64.50 88 ALA A CA 1
ATOM 637 C C . ALA A 1 88 ? 18.641 -16.276 -17.798 1.00 64.50 88 ALA A C 1
ATOM 639 O O . ALA A 1 88 ? 17.762 -16.167 -18.661 1.00 64.50 88 ALA A O 1
ATOM 640 N N . PRO A 1 89 ? 19.364 -17.409 -17.666 1.00 61.66 89 PRO A N 1
ATOM 641 C CA . PRO A 1 89 ? 19.055 -18.614 -18.425 1.00 61.66 89 PRO A CA 1
ATOM 642 C C . PRO A 1 89 ? 17.595 -18.976 -18.158 1.00 61.66 89 PRO A C 1
ATOM 644 O O . PRO A 1 89 ? 17.176 -19.097 -17.007 1.00 61.66 89 PRO A O 1
ATOM 647 N N . THR A 1 90 ? 16.811 -19.059 -19.228 1.00 71.81 90 THR A N 1
ATOM 648 C CA . THR A 1 90 ? 15.381 -19.368 -19.190 1.00 71.81 90 THR A CA 1
ATOM 649 C C . THR A 1 90 ? 15.129 -20.586 -18.298 1.00 71.81 90 THR A C 1
ATOM 651 O O . THR A 1 90 ? 15.743 -21.626 -18.558 1.00 71.81 90 THR A O 1
ATOM 654 N N . PRO A 1 91 ? 14.242 -20.525 -17.285 1.00 65.56 91 PRO A N 1
ATOM 655 C CA . PRO A 1 91 ? 13.724 -21.749 -16.701 1.00 65.56 91 PRO A CA 1
ATOM 656 C C . PRO A 1 91 ? 12.953 -22.478 -17.801 1.00 65.56 91 PRO A C 1
ATOM 658 O O . PRO A 1 91 ? 11.959 -21.975 -18.322 1.00 65.56 91 PRO A O 1
ATOM 661 N N . ILE A 1 92 ? 13.506 -23.625 -18.191 1.00 64.19 92 ILE A N 1
ATOM 662 C CA . ILE A 1 92 ? 12.901 -24.596 -19.095 1.00 64.19 92 ILE A CA 1
ATOM 663 C C . ILE A 1 92 ? 11.601 -25.044 -18.425 1.00 64.19 92 ILE A C 1
ATOM 665 O O . ILE A 1 92 ? 11.638 -25.740 -17.409 1.00 64.19 92 ILE A O 1
ATOM 669 N N . ILE A 1 93 ? 10.475 -24.600 -18.974 1.00 55.56 93 ILE A N 1
ATOM 670 C CA . ILE A 1 93 ? 9.205 -25.319 -18.889 1.00 55.56 93 ILE A CA 1
ATOM 671 C C . ILE A 1 93 ? 8.913 -25.843 -20.286 1.00 55.56 93 ILE A C 1
ATOM 673 O O . ILE A 1 93 ? 9.075 -25.043 -21.238 1.00 55.56 93 ILE A O 1
#

Sequence (93 aa):
MSTETLLEFAHRGLLLALWVSLPTVAAAAVAGVAIALIQATTQLQDQTAGQVFKLIAACAVLALSAGWLGLSVLNFADEMLRAAGFHAPTPII

pLDDT: mean 80.23, std 7.66, range [54.31, 90.56]